Protein AF-A0A966VTU5-F1 (afdb_monomer)

pLDDT: mean 97.22, std 3.99, range [64.25, 98.88]

Solvent-accessible surface area (backbone atoms only — not comparable to full-atom values): 7261 Å² total; per-residue (Å²): 129,64,48,76,39,82,67,74,102,38,65,68,64,52,50,52,50,35,70,72,75,56,67,62,89,30,32,35,36,43,59,51,73,50,36,51,70,53,44,48,57,41,44,73,72,58,28,30,43,21,39,24,14,56,57,57,41,92,86,26,58,48,35,39,49,19,61,48,66,48,54,67,86,30,36,36,71,40,31,67,56,59,39,57,24,29,58,92,46,56,93,45,80,25,45,73,82,54,32,57,49,31,43,49,45,49,12,63,64,58,75,47,56,50,70,52,46,53,51,42,29,51,54,31,46,43,70,52,36,76,86,57,87,130

Secondary structure (DSSP, 8-state):
--EEE--SS-HHHHHHHHHHH---SSEEESS----HHHHHHHHHTT-EEEE-GGGGSTT-HHHHHHHHHS-GGGEEE---TTS-PPTTSTTSPP-GGGHHHHHHHHHHHHT--HHHHHHHHHHHHHHH-TTS--

Radius of gyration: 14.08 Å; Cα contacts (8 Å, |Δi|>4): 230; chains: 1; bounding box: 35×29×36 Å

Sequence (134 aa):
LTLVIHTRNAWPDTFDVLDAEGMPARTVFHCFTGDVAEAREAVRRGAWLSFSGIVTFNKADDIRRAAQFCPAEKLLTETDAPWLAPVPHRGKENEPAHVRYVGECLAQVRGEHLTDIARITVENAHAAFPGIAR

Mean predicted aligned error: 2.37 Å

Structure (mmCIF, N/CA/C/O backbone):
data_AF-A0A966VTU5-F1
#
_entry.id   AF-A0A966VTU5-F1
#
loop_
_atom_site.group_PDB
_atom_site.id
_atom_site.type_symbol
_atom_site.label_atom_id
_atom_site.label_alt_id
_atom_site.label_comp_id
_atom_site.label_asym_id
_atom_site.label_entity_id
_atom_site.label_seq_id
_atom_site.pdbx_PDB_ins_code
_atom_site.Cartn_x
_atom_site.Cartn_y
_atom_site.Cartn_z
_atom_site.occupancy
_atom_site.B_iso_or_equiv
_atom_site.auth_seq_id
_atom_site.auth_comp_id
_atom_site.auth_asym_id
_atom_site.auth_atom_id
_atom_site.pdbx_PDB_model_num
ATOM 1 N N . LEU A 1 1 ? 18.248 2.589 -4.533 1.00 90.56 1 LEU A N 1
ATOM 2 C CA . LEU A 1 1 ? 17.214 3.296 -3.739 1.00 90.56 1 LEU A CA 1
ATOM 3 C C . LEU A 1 1 ? 15.867 2.636 -4.014 1.00 90.56 1 LEU A C 1
ATOM 5 O O . LEU A 1 1 ? 15.832 1.743 -4.853 1.00 90.56 1 LEU A O 1
ATOM 9 N N . THR A 1 2 ? 14.818 3.002 -3.288 1.00 97.19 2 THR A N 1
ATOM 10 C CA . THR A 1 2 ? 13.464 2.468 -3.503 1.00 97.19 2 THR A CA 1
ATOM 11 C C . THR A 1 2 ? 12.640 3.503 -4.247 1.00 97.19 2 THR A C 1
ATOM 13 O O . THR A 1 2 ? 12.615 4.659 -3.830 1.00 97.19 2 THR A O 1
ATOM 16 N N . LEU A 1 3 ? 12.013 3.099 -5.350 1.00 97.88 3 LEU A N 1
ATOM 17 C CA . LEU A 1 3 ? 11.103 3.943 -6.113 1.00 97.88 3 LEU A CA 1
ATOM 18 C C . LEU A 1 3 ? 9.699 3.820 -5.517 1.00 97.88 3 LEU A C 1
ATOM 20 O O . LEU A 1 3 ? 9.165 2.717 -5.409 1.00 97.88 3 LEU A O 1
ATOM 24 N N . VAL A 1 4 ? 9.113 4.949 -5.128 1.00 98.38 4 VAL A N 1
ATOM 25 C CA . VAL A 1 4 ? 7.742 5.025 -4.616 1.00 98.38 4 VAL A CA 1
ATOM 26 C C . VAL A 1 4 ? 6.904 5.749 -5.658 1.00 98.38 4 VAL A C 1
ATOM 28 O O . VAL A 1 4 ? 7.171 6.908 -5.970 1.00 98.38 4 VAL A O 1
ATOM 31 N N . ILE A 1 5 ? 5.933 5.046 -6.231 1.00 98.25 5 ILE A N 1
ATOM 32 C CA . ILE A 1 5 ? 5.130 5.517 -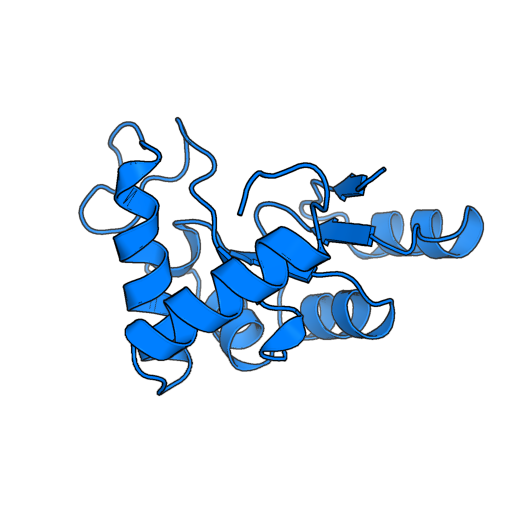7.357 1.00 98.25 5 ILE A CA 1
ATOM 33 C C . ILE A 1 5 ? 3.735 5.853 -6.859 1.00 98.25 5 ILE A C 1
ATOM 35 O O . ILE A 1 5 ? 3.067 5.020 -6.249 1.00 98.25 5 ILE A O 1
ATOM 39 N N . HIS A 1 6 ? 3.291 7.063 -7.180 1.00 98.44 6 HIS A N 1
ATOM 40 C CA . HIS A 1 6 ? 1.884 7.420 -7.163 1.00 98.44 6 HIS A CA 1
ATOM 41 C C . HIS A 1 6 ? 1.324 7.254 -8.575 1.00 98.44 6 HIS A C 1
ATOM 43 O O . HIS A 1 6 ? 1.863 7.822 -9.523 1.00 98.44 6 HIS A O 1
ATOM 49 N N . THR A 1 7 ? 0.231 6.510 -8.713 1.00 97.88 7 THR A N 1
ATOM 50 C CA . THR A 1 7 ? -0.522 6.420 -9.966 1.00 97.88 7 THR A CA 1
ATOM 51 C C . THR A 1 7 ? -2.013 6.393 -9.665 1.00 97.88 7 THR A C 1
ATOM 53 O O . THR A 1 7 ? -2.458 5.794 -8.684 1.00 97.88 7 THR A O 1
ATOM 56 N N . ARG A 1 8 ? -2.794 7.096 -10.483 1.00 96.00 8 ARG A N 1
ATOM 57 C CA . ARG A 1 8 ? -4.249 7.187 -10.357 1.00 96.00 8 ARG A CA 1
ATOM 58 C C . ARG A 1 8 ? -4.839 7.413 -11.736 1.00 96.00 8 ARG A C 1
ATOM 60 O O . ARG A 1 8 ? -4.506 8.404 -12.374 1.00 96.00 8 ARG A O 1
ATOM 67 N N . ASN A 1 9 ? -5.724 6.518 -12.170 1.00 95.19 9 ASN A N 1
ATOM 68 C CA . ASN A 1 9 ? -6.326 6.551 -13.510 1.00 95.19 9 ASN A CA 1
ATOM 69 C C . ASN A 1 9 ? -5.287 6.614 -14.651 1.00 95.19 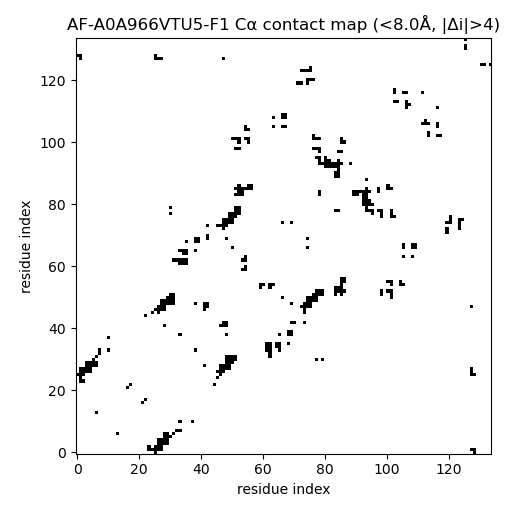9 ASN A C 1
ATOM 71 O O . ASN A 1 9 ? -5.567 7.183 -15.699 1.00 95.19 9 ASN A O 1
ATOM 75 N N . ALA A 1 10 ? -4.092 6.058 -14.431 1.00 98.00 10 ALA A N 1
ATOM 76 C CA . ALA A 1 10 ? -2.968 6.119 -15.368 1.00 98.00 10 ALA A CA 1
ATOM 77 C C . ALA A 1 10 ? -2.162 4.808 -15.382 1.00 98.00 10 ALA A C 1
ATOM 79 O O . ALA A 1 10 ? -0.963 4.814 -15.654 1.00 98.00 10 ALA A O 1
ATOM 80 N N . TRP A 1 11 ? -2.792 3.681 -15.031 1.00 97.94 11 TRP A N 1
ATOM 81 C CA . TRP A 1 11 ? -2.110 2.389 -14.919 1.00 97.94 11 TRP A CA 1
ATOM 82 C C . TRP A 1 11 ? -1.426 1.941 -16.217 1.00 97.94 11 TRP A C 1
ATOM 84 O O . TRP A 1 11 ? -0.248 1.595 -16.125 1.00 97.94 11 TRP A O 1
ATOM 94 N N . PRO A 1 12 ? -2.076 1.994 -17.403 1.00 97.94 12 PRO A N 1
ATOM 95 C CA . PRO A 1 12 ? -1.422 1.617 -18.656 1.00 97.94 12 PRO A CA 1
ATOM 96 C C . PRO A 1 12 ? -0.176 2.465 -18.921 1.00 97.94 12 PRO A C 1
ATOM 98 O O . PRO A 1 12 ? 0.917 1.918 -19.009 1.00 97.94 12 PRO A O 1
ATOM 101 N N . ASP A 1 13 ? -0.316 3.793 -18.886 1.00 98.31 13 ASP A N 1
ATOM 102 C CA . ASP A 1 13 ? 0.793 4.727 -19.117 1.00 98.31 13 ASP A CA 1
ATOM 103 C C . ASP A 1 13 ? 1.937 4.529 -18.107 1.00 98.31 13 ASP A C 1
ATOM 105 O O . ASP A 1 13 ? 3.116 4.600 -18.450 1.00 98.31 13 ASP A O 1
ATOM 109 N N . THR A 1 14 ? 1.601 4.250 -16.842 1.00 98.19 14 THR A N 1
ATOM 110 C CA . THR A 1 14 ? 2.599 3.992 -15.794 1.00 98.19 14 THR A CA 1
ATOM 111 C C . THR A 1 14 ? 3.381 2.713 -16.084 1.00 98.19 14 THR A C 1
ATOM 113 O O . THR A 1 14 ? 4.599 2.688 -15.912 1.00 98.19 14 THR A O 1
ATOM 116 N N . PHE A 1 15 ? 2.700 1.649 -16.512 1.00 97.94 15 PHE A N 1
ATOM 117 C CA . PHE A 1 15 ? 3.359 0.398 -16.874 1.00 97.94 15 PHE A CA 1
ATOM 118 C C . PHE A 1 15 ? 4.192 0.541 -18.146 1.00 97.94 15 PHE A C 1
ATOM 120 O O . PHE A 1 15 ? 5.315 0.048 -18.156 1.00 97.94 15 PHE A O 1
ATOM 127 N N . ASP A 1 16 ? 3.708 1.271 -19.151 1.00 98.12 16 ASP A N 1
ATOM 128 C CA . ASP A 1 16 ? 4.444 1.523 -20.393 1.00 98.12 16 ASP A CA 1
ATOM 129 C C . ASP A 1 16 ? 5.784 2.220 -20.116 1.00 98.12 16 ASP A C 1
ATOM 131 O O . ASP A 1 16 ? 6.823 1.802 -20.628 1.00 98.12 16 ASP A O 1
ATOM 135 N N . VAL A 1 17 ? 5.793 3.232 -19.240 1.00 97.94 17 VAL A N 1
ATOM 136 C CA . VAL A 1 17 ? 7.033 3.912 -18.829 1.00 97.94 17 VAL A CA 1
ATOM 137 C C . VAL A 1 17 ? 7.969 2.967 -18.070 1.00 97.94 17 VAL A C 1
ATOM 139 O O . VAL A 1 17 ? 9.168 2.944 -18.343 1.00 97.94 17 VAL A O 1
ATOM 142 N N . LEU A 1 18 ? 7.452 2.172 -17.128 1.00 97.06 18 LEU A N 1
ATOM 143 C CA . LEU A 1 18 ? 8.275 1.229 -16.357 1.00 97.06 18 LEU A CA 1
ATOM 144 C C . LEU A 1 18 ? 8.869 0.114 -17.226 1.00 97.06 18 LEU A C 1
ATOM 146 O O . LEU A 1 18 ? 9.993 -0.322 -16.974 1.00 97.06 18 LEU A O 1
ATOM 150 N N . ASP A 1 19 ? 8.127 -0.336 -18.235 1.00 96.06 19 ASP A N 1
ATOM 151 C CA . ASP A 1 19 ? 8.565 -1.366 -19.172 1.00 96.06 19 ASP A CA 1
ATOM 152 C C . ASP A 1 19 ? 9.602 -0.809 -20.168 1.00 96.06 19 ASP A C 1
ATOM 154 O O . ASP A 1 19 ? 10.535 -1.526 -20.535 1.00 96.06 19 ASP A O 1
ATOM 158 N N . ALA A 1 20 ? 9.490 0.468 -20.559 1.00 97.88 20 ALA A N 1
ATOM 159 C CA . ALA A 1 20 ? 10.431 1.135 -21.463 1.00 97.88 20 ALA A CA 1
ATOM 160 C C . ALA A 1 20 ? 11.753 1.539 -20.787 1.00 97.88 20 ALA A C 1
ATOM 162 O O . ALA A 1 20 ? 12.829 1.276 -21.324 1.00 97.88 20 ALA A O 1
ATOM 163 N N . GLU A 1 21 ? 11.684 2.163 -19.609 1.00 96.25 21 GLU A N 1
ATOM 164 C CA . GLU A 1 21 ? 12.856 2.711 -18.905 1.00 96.25 21 GLU A CA 1
ATOM 165 C C . GLU A 1 21 ? 13.536 1.682 -17.986 1.00 96.25 21 GLU A C 1
ATOM 167 O O . GLU A 1 21 ? 14.680 1.854 -17.557 1.00 96.25 21 GLU A O 1
ATOM 172 N N . GLY A 1 22 ? 12.835 0.587 -17.690 1.00 93.31 22 GLY A N 1
ATOM 173 C CA . GLY A 1 22 ? 13.263 -0.441 -16.757 1.00 93.31 22 GLY A CA 1
ATOM 174 C C . GLY A 1 22 ? 12.796 -0.162 -15.330 1.00 93.31 22 GLY A C 1
ATOM 175 O O . GLY A 1 22 ? 13.011 0.902 -14.748 1.00 93.31 22 GLY A O 1
ATOM 176 N N . MET A 1 23 ? 12.187 -1.178 -14.723 1.00 93.50 23 MET A N 1
ATOM 177 C CA . MET A 1 23 ? 11.658 -1.087 -13.370 1.00 93.50 23 MET A CA 1
ATOM 178 C C . MET A 1 23 ? 12.742 -1.372 -12.318 1.00 93.50 23 MET A C 1
ATOM 180 O O . MET A 1 23 ? 13.330 -2.460 -12.313 1.00 93.50 23 MET A O 1
ATOM 184 N N . PRO A 1 24 ? 12.998 -0.448 -11.371 1.00 95.38 24 PRO A N 1
ATOM 185 C CA . PRO A 1 24 ? 13.913 -0.710 -10.271 1.00 95.38 24 PRO A CA 1
ATOM 186 C C . PRO A 1 24 ? 13.489 -1.934 -9.458 1.00 95.38 24 PRO A C 1
ATOM 188 O O . PRO A 1 24 ? 12.312 -2.107 -9.136 1.00 95.38 24 PRO A O 1
ATOM 191 N N . ALA A 1 25 ? 14.474 -2.722 -9.015 1.00 94.94 25 ALA A N 1
ATOM 192 C CA . ALA A 1 25 ? 14.240 -3.929 -8.215 1.00 94.94 25 ALA A CA 1
ATOM 193 C C . ALA A 1 25 ? 13.424 -3.669 -6.938 1.00 94.94 25 ALA A C 1
ATOM 195 O O . ALA A 1 25 ? 12.789 -4.582 -6.414 1.00 94.94 25 ALA A O 1
ATOM 196 N N . ARG A 1 26 ? 13.454 -2.430 -6.425 1.00 97.62 26 ARG A N 1
ATOM 197 C CA . ARG A 1 26 ? 12.586 -1.998 -5.334 1.00 97.62 26 ARG A CA 1
ATOM 198 C C . ARG A 1 26 ? 11.639 -0.904 -5.783 1.00 97.62 26 ARG A C 1
ATOM 200 O O . ARG A 1 26 ? 12.024 0.263 -5.814 1.00 97.62 26 ARG A O 1
ATOM 207 N N . THR A 1 27 ? 10.416 -1.315 -6.090 1.00 98.56 27 THR A N 1
ATOM 208 C CA . THR A 1 27 ? 9.340 -0.442 -6.549 1.00 98.56 27 THR A CA 1
ATOM 209 C C . THR A 1 27 ? 8.094 -0.683 -5.708 1.00 98.56 27 THR A C 1
ATOM 211 O O . THR A 1 27 ? 7.675 -1.826 -5.521 1.00 98.56 27 THR A O 1
ATOM 214 N N . VAL A 1 28 ? 7.516 0.395 -5.189 1.00 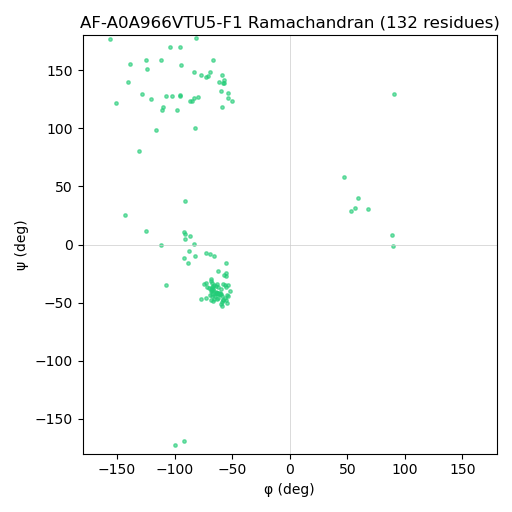98.75 28 VAL A N 1
ATOM 215 C CA . VAL A 1 28 ? 6.303 0.383 -4.370 1.00 98.75 28 VAL A CA 1
ATOM 216 C C . VAL A 1 28 ? 5.252 1.233 -5.062 1.00 98.75 28 VAL A C 1
ATOM 218 O O . VAL A 1 28 ? 5.495 2.411 -5.319 1.00 98.75 28 VAL A O 1
ATOM 221 N N . PHE A 1 29 ? 4.077 0.664 -5.318 1.00 98.75 29 PHE A N 1
ATOM 222 C CA . PHE A 1 29 ? 2.893 1.457 -5.631 1.00 98.75 29 PHE A CA 1
ATOM 223 C C . PHE A 1 29 ? 2.273 1.933 -4.323 1.00 98.75 29 PHE A C 1
ATOM 225 O O . PHE A 1 29 ? 1.615 1.169 -3.612 1.00 98.75 29 PHE A O 1
ATOM 232 N N . HIS A 1 30 ? 2.557 3.190 -3.993 1.00 98.56 30 HIS A N 1
ATOM 233 C CA . HIS A 1 30 ? 1.980 3.879 -2.851 1.00 98.56 30 HIS A CA 1
ATOM 234 C C . HIS A 1 30 ? 0.501 4.169 -3.119 1.00 98.56 30 HIS A C 1
ATOM 236 O O . HIS A 1 30 ? 0.111 4.453 -4.253 1.00 98.56 30 HIS A O 1
ATOM 242 N N . CYS A 1 31 ? -0.307 4.102 -2.066 1.00 98.19 31 CYS A N 1
ATOM 243 C CA . CYS A 1 31 ? -1.740 4.350 -2.053 1.00 98.19 31 CYS A CA 1
ATOM 244 C C . CYS A 1 31 ? -2.428 3.616 -3.203 1.00 98.19 31 CYS A C 1
ATOM 246 O O . CYS A 1 31 ? -3.033 4.221 -4.090 1.00 98.19 31 CYS A O 1
ATOM 248 N N . PHE A 1 32 ? -2.270 2.290 -3.223 1.00 98.62 32 PHE A N 1
ATOM 249 C CA . PHE A 1 32 ? -2.776 1.454 -4.298 1.00 98.62 32 PHE A CA 1
ATOM 250 C C . PHE A 1 32 ? -4.298 1.620 -4.428 1.00 98.62 32 PHE A C 1
ATOM 252 O O . PHE A 1 32 ? -5.059 1.333 -3.501 1.00 98.62 32 PHE A O 1
ATOM 259 N N . THR A 1 33 ? -4.733 2.097 -5.596 1.00 97.38 33 THR A N 1
ATOM 260 C CA . THR A 1 33 ? -6.145 2.388 -5.912 1.00 97.38 33 THR A CA 1
ATOM 261 C C . THR A 1 33 ? -6.650 1.670 -7.166 1.00 97.38 33 THR A C 1
ATOM 263 O O . THR A 1 33 ? -7.725 1.998 -7.660 1.00 97.38 33 THR A O 1
ATOM 266 N N . GLY A 1 34 ? -5.884 0.706 -7.684 1.00 97.44 34 GLY A N 1
ATOM 267 C CA . GLY A 1 34 ? -6.286 -0.133 -8.811 1.00 97.44 34 GLY A CA 1
ATOM 268 C C . GLY A 1 34 ? -7.187 -1.296 -8.398 1.00 97.44 34 GLY A C 1
ATOM 269 O O . GLY A 1 34 ? -7.466 -1.517 -7.215 1.00 97.44 34 GLY A O 1
ATOM 270 N N . ASP A 1 35 ? -7.617 -2.051 -9.395 1.00 98.25 35 ASP A N 1
ATOM 271 C CA . ASP A 1 35 ? -8.350 -3.297 -9.270 1.00 98.25 35 ASP A CA 1
ATOM 272 C C . ASP A 1 35 ? -7.409 -4.522 -9.245 1.00 98.25 35 ASP A C 1
ATOM 274 O O . ASP A 1 35 ? -6.186 -4.429 -9.089 1.00 98.25 35 ASP A O 1
ATOM 278 N N . VAL A 1 36 ? -7.988 -5.719 -9.367 1.00 98.62 36 VAL A N 1
ATOM 279 C CA . VAL A 1 36 ? -7.239 -6.985 -9.372 1.00 98.62 36 VAL A CA 1
ATOM 280 C C . VAL A 1 36 ? -6.357 -7.145 -10.617 1.00 98.62 36 VAL A C 1
ATOM 282 O O . VAL A 1 36 ? -5.303 -7.779 -10.527 1.00 98.62 36 VAL A O 1
ATOM 285 N N . ALA A 1 37 ? -6.766 -6.627 -11.776 1.00 98.56 37 ALA A N 1
ATOM 286 C CA . ALA A 1 37 ? -5.973 -6.695 -12.998 1.00 98.56 37 ALA A CA 1
ATOM 287 C C . ALA A 1 37 ? -4.712 -5.834 -12.860 1.00 98.56 37 ALA A C 1
ATOM 289 O O . ALA A 1 37 ? -3.609 -6.304 -13.138 1.00 98.56 37 ALA A O 1
ATOM 290 N N . GLU A 1 38 ? -4.848 -4.625 -12.323 1.00 98.62 38 GLU A N 1
ATOM 291 C CA . GLU A 1 38 ? -3.706 -3.734 -12.100 1.00 98.62 38 GLU A CA 1
ATOM 292 C C . GLU A 1 38 ? -2.795 -4.239 -10.981 1.00 98.62 38 GLU A C 1
ATOM 294 O O . GLU A 1 38 ? -1.569 -4.207 -11.115 1.00 98.62 38 GLU A O 1
ATOM 299 N N . ALA A 1 39 ? -3.368 -4.812 -9.919 1.00 98.75 39 ALA A N 1
ATOM 300 C CA . ALA A 1 39 ? -2.596 -5.479 -8.874 1.00 98.75 39 ALA A CA 1
ATOM 301 C C . ALA A 1 39 ? -1.773 -6.642 -9.444 1.00 98.75 39 ALA A C 1
ATOM 303 O O . ALA A 1 39 ? -0.599 -6.800 -9.106 1.00 98.75 39 ALA A O 1
ATOM 304 N N . ARG A 1 40 ? -2.365 -7.447 -10.335 1.00 98.75 40 ARG A N 1
ATOM 305 C CA . ARG A 1 40 ? -1.682 -8.562 -11.003 1.00 98.75 40 ARG A CA 1
ATOM 306 C C . ARG A 1 40 ? -0.518 -8.082 -11.850 1.00 98.75 40 ARG A C 1
ATOM 308 O O . ARG A 1 40 ? 0.566 -8.653 -11.748 1.00 98.75 40 ARG A O 1
ATOM 315 N N . GLU A 1 41 ? -0.720 -7.042 -12.647 1.00 98.44 41 GLU A N 1
ATOM 316 C CA . GLU A 1 41 ? 0.325 -6.487 -13.503 1.00 98.44 41 GLU A CA 1
ATOM 317 C C . GLU A 1 41 ? 1.469 -5.853 -12.704 1.00 98.44 41 GLU A C 1
ATOM 319 O O . GLU A 1 41 ? 2.641 -6.058 -13.039 1.00 98.44 41 GLU A O 1
ATOM 324 N N . ALA A 1 42 ? 1.159 -5.159 -11.609 1.00 98.38 42 ALA A N 1
ATOM 325 C CA . ALA A 1 42 ? 2.158 -4.605 -10.703 1.00 98.38 42 ALA A CA 1
ATOM 326 C C . ALA A 1 42 ? 2.971 -5.705 -9.990 1.00 98.38 42 ALA A C 1
ATOM 328 O O . ALA A 1 42 ? 4.205 -5.670 -9.982 1.00 98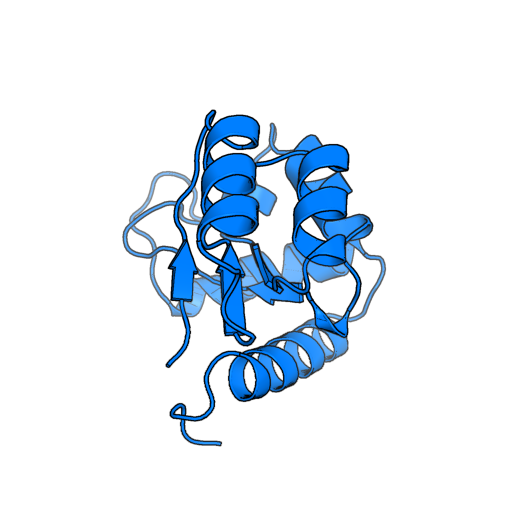.38 42 ALA A O 1
ATOM 329 N N . VAL A 1 43 ? 2.298 -6.727 -9.449 1.00 98.38 43 VAL A N 1
ATOM 330 C CA . VAL A 1 43 ? 2.943 -7.871 -8.780 1.00 98.38 43 VAL A CA 1
ATOM 331 C C . VAL A 1 43 ? 3.800 -8.677 -9.755 1.00 98.38 43 VAL A C 1
ATOM 333 O O . VAL A 1 43 ? 4.915 -9.061 -9.404 1.00 98.38 43 VAL A O 1
ATOM 336 N N . ARG A 1 44 ? 3.330 -8.898 -10.992 1.00 97.50 44 ARG A N 1
ATOM 337 C CA . ARG A 1 44 ? 4.085 -9.602 -12.044 1.00 97.50 44 ARG A CA 1
ATOM 338 C C . ARG A 1 44 ? 5.418 -8.919 -12.352 1.00 97.50 44 ARG A C 1
ATOM 340 O O . ARG A 1 44 ? 6.396 -9.603 -12.638 1.00 97.50 44 ARG A O 1
ATOM 347 N N . ARG A 1 45 ? 5.469 -7.587 -12.258 1.00 97.06 45 ARG A N 1
ATOM 348 C CA . ARG A 1 45 ? 6.696 -6.786 -12.412 1.00 97.06 45 ARG A CA 1
ATOM 349 C C . ARG A 1 45 ? 7.537 -6.701 -11.132 1.00 97.06 45 ARG A C 1
ATOM 351 O O . ARG A 1 45 ? 8.588 -6.071 -11.112 1.00 97.06 45 ARG A O 1
ATOM 358 N N . GLY A 1 46 ? 7.095 -7.343 -10.053 1.00 97.31 46 GLY A N 1
ATOM 359 C CA . GLY A 1 46 ? 7.814 -7.423 -8.787 1.00 97.31 46 GLY A CA 1
ATOM 360 C C . GLY A 1 46 ? 7.528 -6.283 -7.808 1.00 97.31 46 GLY A C 1
ATOM 361 O O . GLY A 1 46 ? 8.198 -6.231 -6.772 1.00 97.31 46 GLY A O 1
ATOM 362 N N . ALA A 1 47 ? 6.550 -5.412 -8.081 1.00 98.56 47 ALA A N 1
ATOM 363 C CA . ALA A 1 47 ? 6.207 -4.302 -7.193 1.00 98.56 47 ALA A CA 1
ATOM 364 C C . ALA A 1 47 ? 5.563 -4.777 -5.884 1.00 98.56 47 ALA A C 1
ATOM 366 O O . ALA A 1 47 ? 4.819 -5.760 -5.869 1.00 98.56 47 ALA A O 1
ATOM 367 N N . TRP A 1 48 ? 5.791 -4.028 -4.804 1.00 98.88 48 TRP A N 1
ATOM 368 C CA . TRP A 1 48 ? 4.923 -4.071 -3.624 1.00 98.88 48 TRP A CA 1
ATOM 369 C C . TRP A 1 48 ? 3.704 -3.169 -3.817 1.00 98.88 48 TRP A C 1
ATOM 371 O O . TRP A 1 48 ? 3.802 -2.116 -4.455 1.00 98.88 48 TRP A O 1
ATOM 381 N N . LEU A 1 49 ? 2.576 -3.558 -3.223 1.00 98.88 49 LEU A N 1
ATOM 382 C CA . LEU A 1 49 ? 1.336 -2.784 -3.209 1.00 98.88 49 LEU A CA 1
ATOM 383 C C . LEU A 1 49 ? 1.088 -2.268 -1.791 1.00 98.88 49 LEU A C 1
ATOM 385 O O . LEU A 1 49 ? 0.939 -3.064 -0.862 1.00 98.88 49 LEU A O 1
ATOM 389 N N . SER A 1 50 ? 1.057 -0.947 -1.625 1.00 98.75 50 SER A N 1
ATOM 390 C CA . SER A 1 50 ? 0.812 -0.305 -0.333 1.00 98.75 50 SER A CA 1
ATOM 391 C C . SER A 1 50 ? -0.651 0.098 -0.213 1.00 98.75 50 SER A C 1
ATOM 393 O O . SER A 1 50 ? -1.141 0.9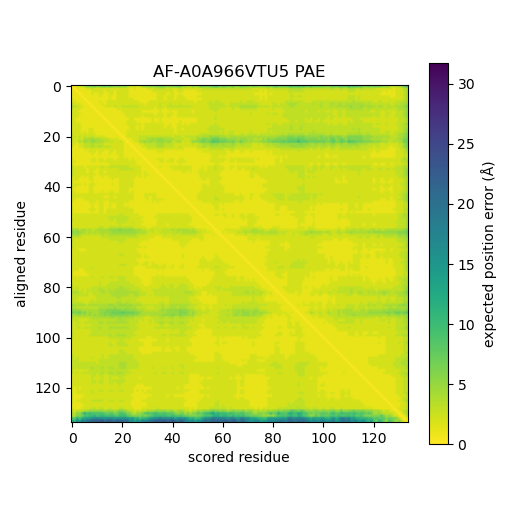22 -0.987 1.00 98.75 50 SER A O 1
ATOM 395 N N . PHE A 1 51 ? -1.365 -0.498 0.740 1.00 98.81 51 PHE A N 1
ATOM 396 C CA . PHE A 1 51 ? -2.773 -0.201 0.987 1.00 98.81 51 PHE A CA 1
ATOM 397 C C . PHE A 1 51 ? -2.909 0.839 2.100 1.00 98.81 51 PHE A C 1
ATOM 399 O O . PHE A 1 51 ? -2.348 0.676 3.184 1.00 98.81 51 PHE A O 1
ATOM 406 N N . SER A 1 52 ? -3.677 1.896 1.827 1.00 98.50 52 SER A N 1
ATOM 407 C CA . SER A 1 52 ? -3.969 2.982 2.768 1.00 98.50 52 SER A CA 1
ATOM 408 C C . SER A 1 52 ? -5.347 2.818 3.419 1.00 98.50 52 SER A C 1
ATOM 410 O O . SER A 1 52 ? -6.060 1.832 3.196 1.00 98.50 52 SER A O 1
ATOM 412 N N . GLY A 1 53 ? -5.784 3.828 4.182 1.00 98.38 53 GLY A N 1
ATOM 413 C CA . GLY A 1 53 ? -7.110 3.858 4.805 1.00 98.38 53 GLY A CA 1
ATOM 414 C C . GLY A 1 53 ? -8.288 3.694 3.840 1.00 98.38 53 GLY A C 1
ATOM 415 O O . GLY A 1 53 ? -9.375 3.317 4.286 1.00 98.38 53 GLY A O 1
ATOM 416 N N . ILE A 1 54 ? -8.084 3.867 2.527 1.00 98.25 54 ILE A N 1
ATOM 417 C CA . ILE A 1 54 ? -9.116 3.639 1.506 1.00 98.25 54 ILE A CA 1
ATOM 418 C C . ILE A 1 54 ? -9.695 2.221 1.584 1.00 98.25 54 ILE A C 1
ATOM 420 O O . ILE A 1 54 ? -10.898 2.067 1.384 1.00 98.25 54 ILE A O 1
ATOM 424 N N . VAL A 1 55 ? -8.903 1.199 1.938 1.00 98.38 55 VAL A N 1
ATOM 425 C CA . VAL A 1 55 ? -9.381 -0.199 2.017 1.00 98.38 55 VAL A CA 1
ATOM 426 C C . VAL A 1 55 ? -10.573 -0.366 2.974 1.00 98.38 55 VAL A C 1
ATOM 428 O O . VAL A 1 55 ? -11.436 -1.223 2.772 1.00 98.38 55 VAL A O 1
ATOM 431 N N . THR A 1 56 ? -10.673 0.523 3.967 1.00 98.56 56 THR A N 1
ATOM 432 C CA . THR A 1 56 ? -11.749 0.554 4.967 1.00 98.56 56 THR A CA 1
ATOM 433 C C . THR A 1 56 ? -13.023 1.259 4.480 1.00 98.56 56 THR A C 1
ATOM 435 O O . THR A 1 56 ? -14.053 1.219 5.151 1.00 98.56 56 THR A O 1
ATOM 438 N N . PHE A 1 57 ? -12.991 1.943 3.331 1.00 98.12 57 PHE A N 1
ATOM 439 C CA . PHE A 1 57 ? -14.119 2.744 2.852 1.00 98.12 57 PHE A CA 1
ATOM 440 C C . PHE A 1 57 ? -15.213 1.864 2.254 1.00 98.12 57 PHE A C 1
ATOM 442 O O . PHE A 1 57 ? -14.943 0.875 1.578 1.00 98.12 57 PHE A O 1
ATOM 449 N N . ASN A 1 58 ? -16.473 2.265 2.420 1.00 96.12 58 ASN A N 1
ATOM 450 C CA . ASN A 1 58 ? -17.629 1.508 1.933 1.00 96.12 58 ASN A CA 1
ATOM 451 C C . ASN A 1 58 ? -17.545 1.125 0.443 1.00 96.12 58 ASN A C 1
ATOM 453 O O . ASN A 1 58 ? -17.861 -0.005 0.104 1.00 96.12 58 ASN A O 1
ATOM 457 N N . LYS A 1 59 ? -17.064 2.019 -0.430 1.00 95.44 59 LYS A N 1
ATOM 458 C CA . LYS A 1 59 ? -16.998 1.804 -1.889 1.00 95.44 59 LYS A CA 1
ATOM 459 C C . LYS A 1 59 ? -15.682 1.198 -2.405 1.00 95.44 59 LYS A C 1
ATOM 461 O O . LYS A 1 59 ? -15.451 1.205 -3.606 1.00 95.44 59 LYS A O 1
ATOM 466 N N . ALA A 1 60 ? -14.806 0.712 -1.529 1.00 96.62 60 ALA A N 1
ATOM 467 C CA . ALA A 1 60 ? -13.478 0.219 -1.904 1.00 96.62 60 ALA A CA 1
ATOM 468 C C . ALA A 1 60 ? -13.442 -1.292 -2.226 1.00 96.62 60 ALA A C 1
ATOM 470 O O . ALA A 1 60 ? -12.487 -1.975 -1.860 1.00 96.62 60 ALA A O 1
ATOM 471 N N . ASP A 1 61 ? -14.480 -1.835 -2.874 1.00 98.25 61 ASP A N 1
ATOM 472 C CA . ASP A 1 61 ? -14.575 -3.281 -3.142 1.00 98.25 61 ASP A CA 1
ATOM 473 C C . ASP A 1 61 ? -13.453 -3.790 -4.047 1.00 98.25 61 ASP A C 1
ATOM 475 O O . ASP A 1 61 ? -12.866 -4.832 -3.758 1.00 98.25 61 ASP A O 1
ATOM 479 N N . ASP A 1 62 ? -13.097 -3.044 -5.092 1.00 98.19 62 ASP A N 1
ATOM 480 C CA . ASP A 1 62 ? -12.020 -3.449 -6.001 1.00 98.19 62 ASP A CA 1
ATOM 481 C C . ASP A 1 62 ? -10.652 -3.421 -5.312 1.00 98.19 62 ASP A C 1
ATOM 483 O O . ASP A 1 62 ? -9.857 -4.343 -5.481 1.00 98.19 62 ASP A O 1
ATOM 487 N N . ILE A 1 63 ? -10.430 -2.453 -4.419 1.00 98.44 63 ILE A N 1
ATOM 488 C CA . ILE A 1 63 ? -9.210 -2.363 -3.606 1.00 98.44 63 ILE A CA 1
ATOM 489 C C . ILE A 1 63 ? -9.146 -3.521 -2.605 1.00 98.44 63 ILE A C 1
ATOM 491 O O . ILE A 1 63 ? -8.085 -4.112 -2.416 1.00 98.44 63 ILE A O 1
ATOM 495 N N . ARG A 1 64 ? -10.272 -3.903 -1.986 1.00 98.75 64 ARG A N 1
ATOM 496 C CA . ARG A 1 64 ? -10.331 -5.087 -1.112 1.00 98.75 64 ARG A CA 1
ATOM 497 C C . ARG A 1 64 ? -10.061 -6.376 -1.885 1.00 98.75 64 ARG A C 1
ATOM 499 O O . ARG A 1 64 ? -9.308 -7.217 -1.407 1.00 98.75 64 ARG A O 1
ATOM 506 N N . ARG A 1 65 ? -10.612 -6.526 -3.090 1.00 98.81 65 ARG A 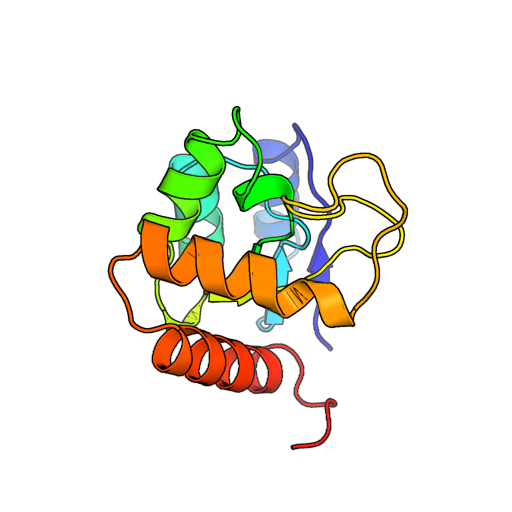N 1
ATOM 507 C CA . ARG A 1 65 ? -10.322 -7.679 -3.959 1.00 98.81 65 ARG A CA 1
ATOM 508 C C . ARG A 1 65 ? -8.851 -7.715 -4.371 1.00 98.81 65 ARG A C 1
ATOM 510 O O . ARG A 1 65 ? -8.243 -8.781 -4.338 1.00 98.81 65 ARG A O 1
ATOM 517 N N . ALA A 1 66 ? -8.260 -6.568 -4.700 1.00 98.81 66 ALA A N 1
ATOM 518 C CA . ALA A 1 66 ? -6.832 -6.454 -4.978 1.00 98.81 66 ALA A CA 1
ATOM 519 C C . ALA A 1 66 ? -5.981 -6.832 -3.754 1.00 98.81 66 ALA A C 1
ATOM 521 O O . ALA A 1 66 ? -5.020 -7.587 -3.887 1.00 98.81 66 ALA A O 1
ATOM 522 N N . ALA A 1 67 ? -6.366 -6.385 -2.556 1.00 98.69 67 ALA A N 1
ATOM 523 C CA . ALA A 1 67 ? -5.710 -6.746 -1.300 1.00 98.69 67 ALA A CA 1
ATOM 524 C C . ALA A 1 67 ? -5.827 -8.242 -0.972 1.00 98.69 67 ALA A C 1
ATOM 526 O O . ALA A 1 67 ? -4.882 -8.827 -0.448 1.00 98.69 67 ALA A O 1
ATOM 527 N N . GLN A 1 68 ? -6.959 -8.870 -1.299 1.00 98.69 68 GLN A N 1
ATOM 528 C CA . GLN A 1 68 ? -7.157 -10.314 -1.172 1.00 98.69 68 GLN A CA 1
ATOM 529 C C . GLN A 1 68 ? -6.300 -11.100 -2.178 1.00 98.69 68 GLN A C 1
ATOM 531 O O . GLN A 1 68 ? -5.760 -12.148 -1.839 1.00 98.69 68 GLN A O 1
ATOM 536 N N . PHE A 1 69 ? -6.152 -10.592 -3.404 1.00 98.69 69 PHE A N 1
ATOM 537 C CA . PHE A 1 69 ? -5.306 -11.190 -4.439 1.00 98.69 69 PHE A CA 1
ATOM 538 C C . PHE A 1 69 ? -3.801 -11.034 -4.159 1.00 98.69 69 PHE A C 1
ATOM 540 O O . PHE A 1 69 ? -3.024 -11.927 -4.494 1.00 98.69 69 PHE A O 1
ATOM 547 N N . CYS A 1 70 ? -3.382 -9.900 -3.591 1.00 98.75 70 CYS A N 1
ATOM 548 C CA . CYS A 1 70 ? -1.976 -9.547 -3.406 1.00 98.75 70 CYS A CA 1
ATOM 549 C C . CYS A 1 70 ? -1.210 -10.658 -2.653 1.00 98.75 70 CYS A C 1
ATOM 551 O O . CYS A 1 70 ? -1.631 -11.042 -1.558 1.00 98.75 70 CYS A O 1
ATOM 553 N N . PRO A 1 71 ? -0.093 -11.185 -3.191 1.00 98.62 71 PRO A N 1
ATOM 554 C CA . PRO A 1 71 ? 0.745 -12.131 -2.460 1.00 98.62 71 PRO A CA 1
ATOM 555 C C . PRO A 1 71 ? 1.266 -11.528 -1.155 1.00 98.62 71 PRO A C 1
ATOM 557 O O . PRO A 1 71 ? 1.553 -10.330 -1.091 1.00 98.62 71 PRO A O 1
ATOM 560 N N . ALA A 1 72 ? 1.412 -12.358 -0.122 1.00 98.69 72 ALA A N 1
ATOM 561 C CA . ALA A 1 72 ? 1.816 -11.908 1.208 1.00 98.69 72 ALA A CA 1
ATOM 562 C C . ALA A 1 72 ? 3.133 -11.118 1.166 1.00 98.69 72 ALA A C 1
ATOM 564 O O . ALA A 1 72 ? 3.221 -10.034 1.724 1.00 98.69 72 ALA A O 1
ATOM 565 N N . GLU A 1 73 ? 4.128 -11.586 0.418 1.00 98.44 73 GLU A N 1
ATOM 566 C CA . GLU A 1 73 ? 5.450 -10.972 0.257 1.00 98.44 73 GLU A CA 1
ATOM 567 C C . GLU A 1 73 ? 5.455 -9.650 -0.535 1.00 98.44 73 GLU A C 1
ATOM 569 O O . GLU A 1 73 ? 6.486 -8.979 -0.624 1.00 98.44 73 GLU A O 1
ATOM 574 N N . LYS A 1 74 ? 4.316 -9.273 -1.133 1.00 98.69 74 LYS A N 1
ATOM 575 C CA . LYS A 1 74 ? 4.116 -8.012 -1.866 1.00 98.69 74 LYS A CA 1
ATOM 576 C C . LYS A 1 74 ? 3.162 -7.044 -1.166 1.00 98.69 74 LYS A C 1
ATOM 578 O O . LYS A 1 74 ? 2.979 -5.931 -1.656 1.00 98.69 74 LYS A O 1
ATOM 583 N N . LEU A 1 75 ? 2.614 -7.425 -0.014 1.00 98.88 75 LEU A N 1
ATOM 584 C CA . LEU A 1 75 ? 1.657 -6.627 0.745 1.00 98.88 75 LEU A CA 1
ATOM 585 C C . LEU A 1 75 ? 2.361 -5.590 1.635 1.00 98.88 75 LEU A C 1
ATOM 587 O O . LEU A 1 75 ? 3.190 -5.940 2.475 1.00 98.88 75 LEU A O 1
ATOM 591 N N . LEU A 1 76 ? 1.994 -4.319 1.500 1.00 98.81 76 LEU A N 1
ATOM 592 C CA . LEU A 1 76 ? 2.389 -3.241 2.408 1.00 98.81 76 LEU A CA 1
ATOM 593 C C . LEU A 1 76 ? 1.156 -2.507 2.947 1.00 98.81 76 LEU A C 1
ATOM 595 O O . LEU A 1 76 ? 0.073 -2.540 2.359 1.00 98.81 76 LEU A O 1
ATOM 599 N N . THR A 1 77 ? 1.343 -1.826 4.074 1.00 98.44 77 THR A N 1
ATOM 600 C CA . THR A 1 77 ? 0.356 -0.933 4.686 1.00 98.44 77 THR A CA 1
ATOM 601 C C . THR A 1 77 ? 0.938 0.452 4.883 1.00 98.44 77 THR A C 1
ATOM 603 O O . THR A 1 77 ? 2.135 0.623 5.109 1.00 98.44 77 THR A O 1
ATOM 606 N N . GLU A 1 78 ? 0.065 1.449 4.841 1.00 98.62 78 GLU A N 1
ATOM 607 C CA . GLU A 1 78 ? 0.419 2.841 5.083 1.00 98.62 78 GLU A CA 1
ATOM 608 C C . GLU A 1 78 ? -0.796 3.646 5.550 1.00 98.62 78 GLU A C 1
ATOM 610 O O . GLU A 1 78 ? -1.921 3.147 5.602 1.00 98.62 78 GLU A O 1
ATOM 615 N N . THR A 1 79 ? -0.575 4.921 5.868 1.00 98.44 79 THR A N 1
ATOM 616 C CA . THR A 1 79 ? -1.653 5.854 6.218 1.00 98.44 79 THR A CA 1
ATOM 617 C C . THR A 1 79 ? -1.933 6.882 5.133 1.00 98.44 79 THR A C 1
ATOM 619 O O . THR A 1 79 ? -3.093 7.241 4.961 1.00 98.44 79 THR A O 1
ATOM 622 N N . ASP A 1 80 ? -0.903 7.337 4.413 1.00 97.62 80 ASP A N 1
ATOM 623 C CA . ASP A 1 80 ? -0.954 8.547 3.575 1.00 9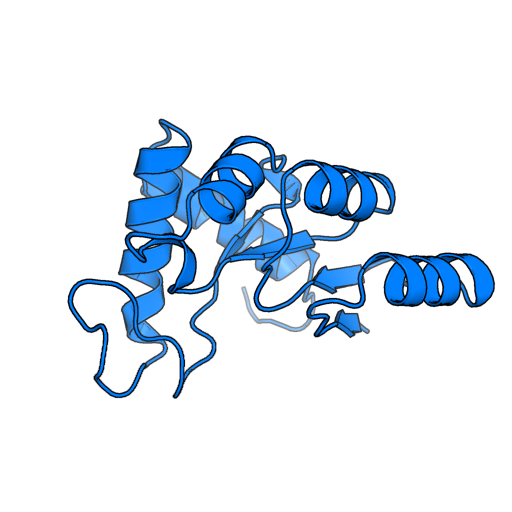7.62 80 ASP A CA 1
ATOM 624 C C . ASP A 1 80 ? -1.361 9.806 4.376 1.00 97.62 80 ASP A C 1
ATOM 626 O O . ASP A 1 80 ? -2.033 10.715 3.889 1.00 97.62 80 ASP A O 1
ATOM 630 N N . ALA A 1 81 ? -0.988 9.843 5.663 1.00 97.06 81 ALA A N 1
ATOM 631 C CA . ALA A 1 81 ? -1.261 10.980 6.535 1.00 97.06 81 ALA A CA 1
ATOM 632 C C . ALA A 1 81 ? -0.637 12.276 5.972 1.00 97.06 81 ALA A C 1
ATOM 634 O O . ALA A 1 81 ? 0.498 12.242 5.489 1.00 97.06 81 ALA A O 1
ATOM 635 N N . PRO A 1 82 ? -1.341 13.424 6.043 1.00 97.69 82 PRO A N 1
ATOM 636 C CA . PRO A 1 82 ? -2.544 13.692 6.846 1.00 97.69 82 PRO A CA 1
ATOM 637 C C . PRO A 1 82 ? -3.883 13.309 6.181 1.00 97.69 82 PRO A C 1
ATOM 639 O O . PRO A 1 82 ? -4.953 13.600 6.720 1.00 97.69 82 PRO A O 1
ATOM 642 N N . TRP A 1 83 ? -3.859 12.649 5.022 1.00 96.88 83 TRP A N 1
ATOM 643 C CA . TRP A 1 83 ? -5.046 12.321 4.232 1.00 96.88 83 TRP A CA 1
ATOM 644 C C . TRP A 1 83 ? -5.577 10.912 4.507 1.00 96.88 83 TRP A C 1
ATOM 646 O O . TRP A 1 83 ? -4.934 10.089 5.148 1.00 96.88 83 TRP A O 1
ATOM 656 N N . LEU A 1 84 ? -6.773 10.620 3.983 1.00 96.44 84 LEU A N 1
ATOM 657 C CA . LEU A 1 84 ? -7.323 9.258 3.886 1.00 96.44 84 LEU A CA 1
ATOM 658 C C . LEU A 1 84 ? -7.489 8.521 5.226 1.00 96.44 84 LEU A C 1
ATOM 660 O O . LEU A 1 84 ? -7.285 7.309 5.297 1.00 96.44 84 LEU A O 1
ATOM 664 N N . ALA A 1 85 ? -7.925 9.231 6.273 1.00 98.19 85 ALA A N 1
ATOM 665 C CA . ALA A 1 85 ? -8.197 8.626 7.575 1.00 98.19 85 ALA A CA 1
ATOM 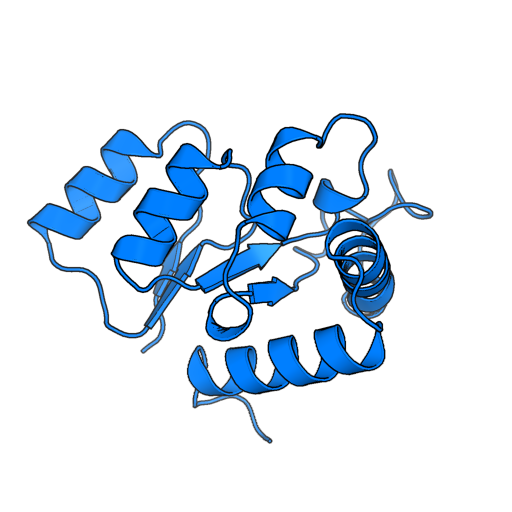666 C C . ALA A 1 85 ? -9.105 7.383 7.449 1.00 98.19 85 ALA A C 1
ATOM 668 O O . ALA A 1 85 ? -10.202 7.493 6.882 1.00 98.19 85 ALA A O 1
ATOM 669 N N . PRO A 1 86 ? -8.670 6.206 7.948 1.00 98.38 86 PRO A N 1
ATOM 670 C CA . PRO A 1 86 ? -9.450 4.977 7.864 1.00 98.38 86 PRO A CA 1
ATOM 671 C C . PRO A 1 86 ? -10.716 5.075 8.719 1.00 98.38 86 PRO A C 1
ATOM 673 O O . PRO A 1 86 ? -10.783 5.860 9.662 1.00 98.38 86 PRO A O 1
ATOM 676 N N . VAL A 1 87 ? -11.726 4.253 8.436 1.00 98.06 87 VAL A N 1
ATOM 677 C CA . VAL A 1 87 ? -12.850 4.026 9.361 1.00 98.06 87 VAL A CA 1
ATOM 678 C C . VAL A 1 87 ? -12.284 3.458 10.675 1.00 98.06 87 VAL A C 1
ATOM 680 O O . VAL A 1 87 ? -11.467 2.540 10.609 1.00 98.06 87 VAL A O 1
ATOM 683 N N . PRO A 1 88 ? -12.674 3.983 11.857 1.00 97.12 88 PRO A N 1
ATOM 684 C CA . PRO A 1 88 ? -13.811 4.880 12.134 1.00 97.12 88 PRO A CA 1
ATOM 685 C C . PRO A 1 88 ? -13.525 6.396 12.077 1.00 97.12 88 PRO A C 1
ATOM 687 O O . PRO A 1 88 ? -14.417 7.193 12.355 1.00 97.12 88 PRO A O 1
ATOM 690 N N . HIS A 1 89 ? -12.322 6.824 11.702 1.00 97.44 89 HIS A N 1
ATOM 691 C CA . HIS A 1 89 ? -11.890 8.233 11.694 1.00 97.44 89 HIS A CA 1
ATOM 692 C C . HIS A 1 89 ? -12.129 8.966 10.369 1.00 97.44 89 HIS A C 1
ATOM 694 O O . HIS A 1 89 ? -11.676 10.095 10.189 1.00 97.44 89 HIS A O 1
ATOM 700 N N . ARG A 1 90 ? -12.856 8.351 9.432 1.00 94.69 90 ARG A N 1
ATOM 701 C CA . ARG A 1 90 ? -13.124 8.919 8.105 1.00 94.69 90 ARG A CA 1
ATOM 702 C C . ARG A 1 90 ? -13.723 10.329 8.200 1.00 94.69 90 ARG A C 1
ATOM 704 O O . ARG A 1 90 ? -14.707 10.549 8.900 1.00 94.69 90 ARG A O 1
ATOM 711 N N . GLY A 1 91 ? -13.149 11.264 7.442 1.00 94.38 91 GLY A N 1
ATOM 712 C CA . GLY A 1 91 ? -13.543 12.680 7.445 1.00 94.38 91 GLY A CA 1
ATOM 713 C C . GLY A 1 91 ? -12.801 13.545 8.469 1.00 94.38 91 GLY A C 1
ATOM 714 O O . GLY A 1 91 ? -13.043 14.747 8.512 1.00 94.38 91 GLY A O 1
ATOM 715 N N . LYS A 1 92 ? -11.898 12.958 9.264 1.00 96.50 92 LYS A N 1
ATOM 716 C CA . LYS A 1 92 ? -10.944 13.670 10.125 1.00 96.50 92 LYS A CA 1
ATOM 717 C C . LYS A 1 92 ? -9.544 13.652 9.509 1.00 96.50 92 LYS A C 1
ATOM 719 O O . LYS A 1 92 ? -9.298 12.938 8.536 1.00 96.50 92 LYS A O 1
ATOM 724 N N . GLU A 1 93 ? -8.641 14.431 10.095 1.00 97.69 93 GLU A N 1
ATOM 725 C CA . GLU A 1 93 ? -7.211 14.359 9.796 1.00 97.69 93 GLU A CA 1
ATOM 726 C C . GLU A 1 93 ? -6.660 12.970 10.146 1.00 97.69 93 GLU A C 1
ATOM 728 O O . GLU A 1 93 ? -7.074 12.352 11.132 1.00 97.69 93 GLU A O 1
ATOM 733 N N . ASN A 1 94 ? -5.777 12.453 9.296 1.00 98.50 94 ASN A N 1
ATOM 734 C CA . ASN A 1 94 ? -5.159 11.153 9.497 1.00 98.50 94 ASN A CA 1
ATOM 735 C C . ASN A 1 94 ? -3.808 11.274 10.203 1.00 98.50 94 ASN A C 1
ATOM 737 O O . ASN A 1 94 ? -3.103 12.266 10.054 1.00 98.50 94 ASN A O 1
ATOM 741 N N . GLU A 1 95 ? -3.406 10.217 10.900 1.00 98.25 95 GLU A N 1
ATOM 742 C CA . GLU A 1 95 ? -2.141 10.151 11.627 1.00 98.25 95 GLU A CA 1
ATOM 743 C C . GLU A 1 95 ? -1.483 8.775 11.455 1.00 98.25 95 GLU A C 1
ATOM 745 O O . GLU A 1 95 ? -2.180 7.784 11.224 1.00 98.25 95 GLU A O 1
ATOM 750 N N . PRO A 1 96 ? -0.147 8.663 11.593 1.00 98.12 96 PRO A N 1
ATOM 751 C CA . PRO A 1 96 ? 0.562 7.385 11.477 1.00 98.12 96 PRO A CA 1
ATOM 752 C C . PRO A 1 96 ? 0.015 6.273 12.386 1.00 98.12 96 PRO A C 1
ATOM 754 O O . PRO A 1 96 ? -0.030 5.113 11.980 1.00 98.12 96 PRO A O 1
ATOM 757 N N . ALA A 1 97 ? -0.459 6.614 13.590 1.00 98.00 97 ALA A N 1
ATOM 758 C CA . ALA A 1 97 ? -1.011 5.647 14.543 1.00 98.00 97 ALA A CA 1
AT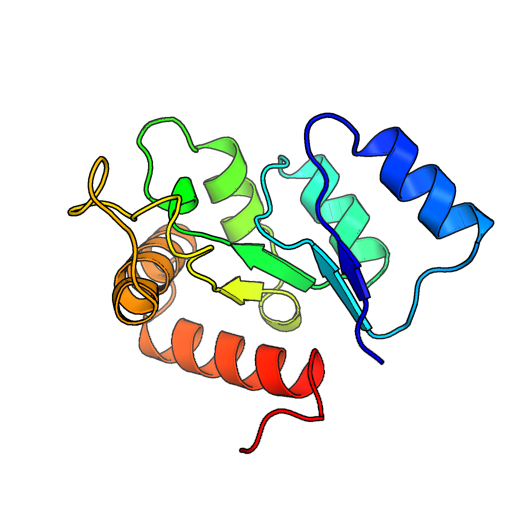OM 759 C C . ALA A 1 97 ? -2.264 4.920 14.014 1.00 98.00 97 ALA A C 1
ATOM 761 O O . ALA A 1 97 ? -2.555 3.794 14.425 1.00 98.00 97 ALA A O 1
ATOM 762 N N . HIS A 1 98 ? -2.977 5.512 13.052 1.00 98.50 98 HIS A N 1
ATOM 763 C CA . HIS A 1 98 ? -4.150 4.904 12.433 1.00 98.50 98 HIS A CA 1
ATOM 764 C C . HIS A 1 98 ? -3.828 3.735 11.486 1.00 98.50 98 HIS A C 1
ATOM 766 O O . HIS A 1 98 ? -4.757 3.044 11.063 1.00 98.50 98 HIS A O 1
ATOM 772 N N . VAL A 1 99 ? -2.552 3.448 11.184 1.00 98.31 99 VAL A N 1
ATOM 773 C CA . VAL A 1 99 ? -2.156 2.297 10.343 1.00 98.31 99 VAL A CA 1
ATOM 774 C C . VAL A 1 99 ? -2.706 0.965 10.871 1.00 98.31 99 VAL A C 1
ATOM 776 O O . VAL A 1 99 ? -3.003 0.056 10.097 1.00 98.31 99 VAL A O 1
ATOM 779 N N . ARG A 1 100 ? -2.940 0.868 12.187 1.00 98.31 100 ARG A N 1
ATOM 780 C CA . ARG A 1 100 ? -3.579 -0.289 12.824 1.00 98.31 100 ARG A CA 1
ATOM 781 C C . ARG A 1 100 ? -4.931 -0.638 12.194 1.00 98.31 100 ARG A C 1
ATOM 783 O O . ARG A 1 100 ? -5.173 -1.810 11.926 1.00 98.31 100 ARG A O 1
ATOM 790 N N . TYR A 1 101 ? -5.780 0.354 11.922 1.00 98.69 101 TYR A N 1
ATOM 791 C CA . TYR A 1 101 ? -7.111 0.127 11.343 1.00 98.69 101 TYR A CA 1
ATOM 792 C C . TYR A 1 101 ? -7.031 -0.374 9.895 1.00 98.69 101 TYR A C 1
ATOM 794 O O . TYR A 1 101 ? -7.888 -1.134 9.443 1.00 98.69 101 TYR A O 1
ATOM 802 N N . VAL A 1 102 ? -5.976 0.014 9.172 1.00 98.75 102 VAL A N 1
ATOM 803 C CA . VAL A 1 102 ? -5.682 -0.516 7.835 1.00 98.75 102 VAL A CA 1
ATOM 804 C C . VAL A 1 102 ? -5.319 -1.996 7.935 1.00 98.75 102 VAL A C 1
ATOM 806 O O . VAL A 1 102 ? -5.915 -2.820 7.243 1.00 98.75 102 VAL A O 1
ATOM 809 N N . GLY A 1 103 ? -4.412 -2.350 8.851 1.00 98.75 103 GLY A N 1
ATOM 810 C CA . GLY A 1 103 ? -4.027 -3.740 9.110 1.00 98.75 103 GLY A CA 1
ATOM 811 C C . GLY A 1 103 ? -5.196 -4.621 9.564 1.00 98.75 103 GLY A C 1
ATOM 812 O O . GLY A 1 103 ? -5.344 -5.738 9.076 1.00 98.75 103 GLY A O 1
ATOM 813 N N . GLU A 1 104 ? -6.065 -4.115 10.443 1.00 98.81 104 GLU A N 1
ATOM 814 C CA . GLU A 1 104 ? -7.276 -4.815 10.901 1.00 98.81 104 GLU A CA 1
ATOM 815 C C . GLU A 1 104 ? -8.236 -5.115 9.744 1.00 98.81 104 GLU A C 1
ATOM 817 O O . GLU A 1 104 ? -8.757 -6.227 9.642 1.00 98.81 104 GLU A O 1
ATOM 822 N N . CYS A 1 105 ? -8.430 -4.162 8.831 1.00 98.81 105 CYS A N 1
ATOM 823 C CA . CYS A 1 105 ? -9.253 -4.382 7.647 1.00 98.81 105 CYS A CA 1
ATOM 824 C C . CYS A 1 105 ? -8.620 -5.401 6.690 1.00 98.81 105 CYS A C 1
ATOM 826 O O . CYS A 1 105 ? -9.316 -6.292 6.206 1.00 98.81 105 CYS A O 1
ATOM 828 N N . LEU A 1 106 ? -7.306 -5.329 6.454 1.00 98.81 106 LEU A N 1
ATOM 829 C CA . LEU A 1 106 ? -6.607 -6.308 5.615 1.00 98.81 106 LEU A CA 1
ATOM 830 C C . LEU A 1 106 ? -6.692 -7.726 6.183 1.00 98.81 106 LEU A C 1
ATOM 832 O O . LEU A 1 106 ? -6.969 -8.654 5.428 1.00 98.81 106 LEU A O 1
ATOM 836 N N . ALA A 1 107 ? -6.520 -7.889 7.496 1.00 98.81 107 ALA A N 1
ATOM 837 C CA . ALA A 1 107 ? -6.681 -9.170 8.181 1.00 98.81 107 ALA A CA 1
ATOM 838 C C . ALA A 1 107 ? -8.070 -9.772 7.916 1.00 98.81 107 ALA A C 1
ATOM 840 O O . ALA A 1 107 ? -8.187 -10.925 7.501 1.00 98.81 107 ALA A O 1
ATOM 841 N N . GLN A 1 108 ? -9.124 -8.963 8.063 1.00 98.62 108 GLN A N 1
ATOM 842 C CA . GLN A 1 108 ? -10.497 -9.387 7.780 1.00 98.62 108 GLN A CA 1
ATOM 843 C C . GLN A 1 108 ? -10.708 -9.754 6.306 1.00 98.62 108 GLN A C 1
ATOM 845 O O . GLN A 1 108 ? -11.285 -10.797 6.012 1.00 98.62 108 GLN A O 1
ATOM 850 N N . VAL A 1 109 ? -10.230 -8.920 5.379 1.00 98.44 109 VAL A N 1
ATOM 851 C CA . VAL A 1 109 ? -10.368 -9.128 3.926 1.00 98.44 109 VAL A CA 1
ATOM 852 C C . VAL A 1 109 ? -9.656 -10.399 3.461 1.00 98.44 109 VAL A C 1
ATOM 854 O O . VAL A 1 109 ? -10.144 -11.091 2.569 1.00 98.44 109 VAL A O 1
ATOM 857 N N . ARG A 1 110 ? -8.505 -10.712 4.061 1.00 98.44 110 ARG A N 1
ATOM 858 C CA . ARG A 1 110 ? -7.660 -11.849 3.681 1.00 98.44 110 ARG A CA 1
ATOM 859 C C . ARG A 1 110 ? -7.966 -13.129 4.459 1.00 98.44 110 ARG A C 1
ATOM 861 O O . ARG A 1 110 ? -7.500 -14.190 4.063 1.00 98.44 110 ARG A O 1
ATOM 868 N N . GLY A 1 111 ? -8.759 -13.054 5.530 1.00 98.38 111 GLY A N 1
ATOM 869 C CA . GLY A 1 111 ? -9.000 -14.192 6.422 1.00 98.38 111 GLY A CA 1
ATOM 870 C C . GLY A 1 111 ? -7.754 -14.600 7.216 1.00 98.38 111 GLY A C 1
ATOM 871 O O . GLY A 1 111 ? -7.580 -15.775 7.524 1.00 98.38 111 GLY A O 1
ATOM 872 N N . GLU A 1 112 ? -6.882 -13.638 7.520 1.00 98.50 112 GLU A N 1
ATOM 873 C CA . GLU A 1 112 ? -5.602 -13.832 8.211 1.00 98.50 112 GLU A CA 1
ATOM 874 C C . GLU A 1 112 ? -5.649 -13.196 9.611 1.00 98.50 112 GLU A C 1
ATOM 876 O O . GLU A 1 112 ? -6.457 -12.303 9.880 1.00 98.50 112 GLU A O 1
ATOM 881 N N . HIS A 1 113 ? -4.777 -13.621 10.531 1.00 98.50 113 HIS A N 1
ATOM 882 C CA . HIS A 1 113 ? -4.671 -12.954 11.828 1.00 98.50 113 HIS A CA 1
ATOM 883 C C . HIS A 1 113 ? -3.985 -11.588 11.684 1.00 98.50 113 HIS A C 1
ATOM 885 O O . HIS A 1 113 ? -3.016 -11.432 10.942 1.00 98.50 113 HIS A O 1
ATOM 891 N N . LEU A 1 114 ? -4.419 -10.596 12.471 1.00 98.50 114 LEU A N 1
ATOM 892 C CA . LEU A 1 114 ? -3.782 -9.270 12.498 1.00 98.50 114 LEU A CA 1
ATOM 893 C C . LEU A 1 114 ? -2.278 -9.346 12.805 1.00 98.50 114 LEU A C 1
ATOM 895 O O . LEU A 1 114 ? -1.495 -8.576 12.256 1.00 98.50 114 LEU A O 1
ATOM 899 N N . THR A 1 115 ? -1.870 -10.275 13.670 1.00 98.44 115 THR A N 1
ATOM 900 C CA . THR A 1 115 ? -0.458 -10.510 13.998 1.00 98.44 115 THR A CA 1
ATOM 901 C C . THR A 1 115 ? 0.347 -10.986 12.792 1.00 98.44 115 THR A C 1
ATOM 903 O O . THR A 1 115 ? 1.509 -10.605 12.662 1.00 98.44 115 THR A O 1
ATOM 906 N N . ASP A 1 116 ? -0.265 -11.761 11.893 1.00 98.50 116 ASP A N 1
ATOM 907 C CA . ASP A 1 116 ? 0.381 -12.216 10.662 1.00 98.50 116 ASP A CA 1
ATOM 908 C C . ASP A 1 116 ? 0.515 -11.070 9.667 1.00 98.50 116 ASP A C 1
ATOM 910 O O . ASP A 1 116 ? 1.613 -10.850 9.163 1.00 98.50 116 ASP A O 1
ATOM 914 N N . ILE A 1 117 ? -0.550 -10.281 9.465 1.00 98.69 117 ILE A N 1
ATOM 915 C CA . ILE A 1 117 ? -0.495 -9.065 8.640 1.00 98.69 117 ILE A CA 1
ATOM 916 C C . ILE A 1 117 ? 0.617 -8.145 9.133 1.00 98.69 117 ILE A C 1
ATOM 918 O O . ILE A 1 117 ? 1.466 -7.749 8.343 1.00 98.69 117 ILE A O 1
ATOM 922 N N . ALA A 1 118 ? 0.656 -7.853 10.437 1.00 98.50 118 ALA A N 1
ATOM 923 C CA . ALA A 1 118 ? 1.668 -6.982 11.021 1.00 98.50 118 ALA A CA 1
ATOM 924 C C . ALA A 1 118 ? 3.089 -7.505 10.763 1.00 98.50 118 ALA A C 1
ATOM 926 O O . ALA A 1 118 ? 3.945 -6.750 10.301 1.00 98.50 118 ALA A O 1
ATOM 927 N N . ARG A 1 119 ? 3.330 -8.800 11.007 1.00 98.56 119 ARG A N 1
ATOM 928 C CA . ARG A 1 119 ? 4.628 -9.438 10.755 1.00 98.56 119 ARG A CA 1
ATOM 929 C C . ARG A 1 119 ? 5.020 -9.343 9.277 1.00 98.56 119 ARG A C 1
ATOM 931 O O . ARG A 1 119 ? 6.109 -8.867 8.971 1.00 98.56 119 ARG A O 1
ATOM 938 N N . ILE A 1 120 ? 4.122 -9.743 8.378 1.00 98.62 120 ILE A N 1
ATOM 939 C CA . ILE A 1 120 ? 4.333 -9.738 6.924 1.00 98.62 120 ILE A CA 1
ATOM 940 C C . ILE A 1 120 ? 4.649 -8.324 6.431 1.00 98.62 120 ILE A C 1
ATOM 942 O O . ILE A 1 120 ? 5.635 -8.115 5.727 1.00 98.62 120 ILE A O 1
ATOM 946 N N . THR A 1 121 ? 3.850 -7.327 6.820 1.00 98.44 121 THR A N 1
ATOM 947 C CA . THR A 1 121 ? 4.034 -5.955 6.333 1.00 98.44 121 THR A CA 1
ATOM 948 C C . THR A 1 121 ? 5.315 -5.321 6.870 1.00 98.44 121 THR A C 1
ATOM 950 O O . THR A 1 121 ? 5.937 -4.541 6.156 1.00 98.44 121 THR A O 1
ATOM 953 N N . VAL A 1 122 ? 5.755 -5.677 8.085 1.00 97.62 122 VAL A N 1
ATOM 954 C CA . VAL A 1 122 ? 7.050 -5.236 8.637 1.00 97.62 122 VAL A CA 1
ATOM 955 C C . VAL A 1 122 ? 8.216 -5.878 7.882 1.00 97.62 122 VAL A C 1
ATOM 957 O O . VAL A 1 122 ? 9.126 -5.172 7.446 1.00 97.62 122 VAL A O 1
ATOM 960 N N . GLU A 1 123 ? 8.179 -7.195 7.664 1.00 97.88 123 GLU A N 1
ATOM 961 C CA . GLU A 1 123 ? 9.191 -7.910 6.871 1.00 97.88 123 GLU A CA 1
ATOM 962 C C . GLU A 1 123 ? 9.315 -7.309 5.462 1.00 97.88 123 GLU A C 1
ATOM 964 O O . GLU A 1 123 ? 10.419 -6.997 4.999 1.00 97.88 123 GLU A O 1
ATOM 969 N N . ASN A 1 124 ? 8.177 -7.053 4.815 1.00 98.44 124 ASN A N 1
ATOM 970 C CA . ASN A 1 124 ? 8.126 -6.432 3.498 1.00 98.44 124 ASN A CA 1
ATOM 971 C C . ASN A 1 124 ? 8.612 -4.983 3.517 1.00 98.44 124 ASN A C 1
ATOM 973 O O . ASN A 1 124 ? 9.304 -4.578 2.586 1.00 98.44 124 ASN A O 1
ATOM 977 N N . ALA A 1 125 ? 8.308 -4.201 4.558 1.00 97.81 125 ALA A N 1
ATOM 978 C CA . ALA A 1 125 ? 8.799 -2.831 4.681 1.00 97.81 125 ALA A CA 1
ATOM 979 C C . ALA A 1 125 ? 10.332 -2.798 4.768 1.00 97.81 125 ALA A C 1
ATOM 981 O O . ALA A 1 125 ? 10.958 -1.998 4.076 1.00 97.81 125 ALA A O 1
ATOM 982 N N . HIS A 1 126 ? 10.960 -3.709 5.519 1.00 96.88 126 HIS A N 1
ATOM 983 C CA . HIS A 1 126 ? 12.424 -3.819 5.548 1.00 96.88 126 HIS A CA 1
ATOM 984 C C . HIS A 1 126 ? 13.016 -4.283 4.210 1.00 96.88 126 HIS A C 1
ATOM 986 O O . HIS A 1 126 ? 14.090 -3.819 3.821 1.00 96.88 126 HIS A O 1
ATOM 992 N N . ALA A 1 127 ? 12.333 -5.178 3.490 1.00 96.81 127 ALA A N 1
ATOM 993 C CA . ALA A 1 127 ? 12.767 -5.623 2.165 1.00 96.81 127 ALA A CA 1
ATOM 994 C C . ALA A 1 127 ? 12.646 -4.505 1.110 1.00 96.81 127 ALA A C 1
ATOM 996 O O . ALA A 1 127 ? 13.562 -4.284 0.310 1.00 96.81 127 ALA A O 1
ATOM 997 N N . ALA A 1 128 ? 11.534 -3.770 1.133 1.00 97.56 128 ALA A N 1
ATOM 998 C CA . ALA A 1 128 ? 11.255 -2.662 0.234 1.00 97.56 128 ALA A CA 1
ATOM 999 C C . ALA A 1 128 ? 12.103 -1.430 0.569 1.00 97.56 128 ALA A C 1
ATOM 1001 O O . ALA A 1 128 ? 12.518 -0.728 -0.346 1.00 97.56 128 ALA A O 1
ATOM 1002 N N . PHE A 1 129 ? 12.427 -1.183 1.839 1.00 97.00 129 PHE A N 1
ATOM 1003 C CA . PHE A 1 129 ? 13.165 -0.010 2.312 1.00 97.00 129 PHE A CA 1
ATOM 1004 C C . PHE A 1 129 ? 14.327 -0.415 3.239 1.00 97.00 129 PHE A C 1
ATOM 1006 O O . PHE A 1 129 ? 14.243 -0.268 4.459 1.00 97.00 129 PHE A O 1
ATOM 1013 N N . PRO A 1 130 ? 15.475 -0.850 2.686 1.00 90.81 130 PRO A N 1
ATOM 1014 C CA . PRO A 1 130 ? 16.593 -1.373 3.482 1.00 90.81 130 PRO A CA 1
ATOM 1015 C C . PRO A 1 130 ? 17.271 -0.340 4.402 1.00 90.81 130 PRO A C 1
ATOM 1017 O O . PRO A 1 130 ? 18.119 -0.710 5.205 1.00 90.81 130 PRO A O 1
ATOM 1020 N N . GLY A 1 131 ? 16.938 0.949 4.269 1.00 88.06 131 GLY A N 1
ATOM 1021 C CA . GLY A 1 131 ? 17.439 2.022 5.133 1.00 88.06 131 GLY A CA 1
ATOM 1022 C C . GLY A 1 131 ? 16.607 2.267 6.396 1.00 88.06 131 GLY A C 1
ATOM 1023 O O . GLY A 1 131 ? 17.007 3.088 7.215 1.00 88.06 131 GLY A O 1
ATOM 1024 N N . ILE A 1 132 ? 15.460 1.597 6.560 1.00 87.44 132 ILE A N 1
ATOM 1025 C CA . ILE A 1 132 ? 14.649 1.690 7.780 1.00 87.44 132 ILE A CA 1
ATOM 1026 C C . ILE A 1 132 ? 15.285 0.795 8.849 1.00 87.44 132 ILE A C 1
ATOM 1028 O O . ILE A 1 132 ? 15.540 -0.386 8.598 1.00 87.44 132 ILE A O 1
ATOM 1032 N N . ALA A 1 133 ? 15.554 1.366 10.028 1.00 73.56 133 ALA A N 1
ATOM 1033 C CA . ALA A 1 133 ? 16.091 0.630 11.170 1.00 73.56 133 ALA A CA 1
ATOM 1034 C C . ALA A 1 133 ? 15.166 -0.539 11.549 1.00 73.56 133 ALA A C 1
ATOM 1036 O O . ALA A 1 133 ? 13.945 -0.391 11.506 1.00 73.56 133 ALA A O 1
ATOM 1037 N N . ARG A 1 134 ? 15.766 -1.688 11.877 1.00 64.25 134 ARG A N 1
ATOM 1038 C CA . ARG A 1 134 ? 15.065 -2.877 12.381 1.00 64.25 134 ARG A CA 1
ATOM 1039 C C . ARG A 1 134 ? 14.725 -2.738 13.855 1.00 64.25 134 ARG A C 1
ATOM 1041 O O . ARG A 1 134 ? 15.580 -2.185 14.582 1.00 64.25 134 ARG A O 1
#

Nearest PDB structures (foldseek):
  1yix-assembly2_B  TM=9.731E-01  e=1.346E-13  Escherichia coli K-12
  2gzx-assembly2_B  TM=9.426E-01  e=2.554E-11  Staphylococcus aureus subsp. aureus MW2
  1j6o-assembly1_A  TM=9.453E-01  e=7.927E-11  Thermotoga maritima
  1xwy-assembly1_A  TM=9.133E-01  e=2.318E-10  Escherichia coli
  1zzm-assembly1_A  TM=9.326E-01  e=3.076E-08  Escherichia coli

Foldseek 3Di:
DAAEDEDDPCLVVVVVCCVVVPPPLQYEDAQDQAALVSLVSCVVSVYAYEHELLLQDPPSVRVLNSLLNHDLLRYAYFHPFQDNQHPPQPPHGTDRVSSLVVLVSSCVSNVHDSVSSVVSNVVNCCVNPVPDDD